Protein AF-A0A4Y2TQF1-F1 (afdb_monomer)

Mean predicted aligned error: 16.18 Å

Structure (mmCIF, N/CA/C/O backbone):
data_AF-A0A4Y2TQF1-F1
#
_entry.id   AF-A0A4Y2TQF1-F1
#
loop_
_atom_site.group_PDB
_atom_site.id
_atom_site.type_symbol
_atom_site.label_atom_id
_atom_site.label_alt_id
_atom_site.label_comp_id
_atom_site.label_asym_id
_atom_site.label_entity_id
_atom_site.label_seq_id
_atom_site.pdbx_PDB_ins_code
_atom_site.Cartn_x
_atom_site.Cartn_y
_atom_site.Cartn_z
_atom_site.occupancy
_atom_site.B_iso_or_equiv
_atom_site.auth_seq_id
_atom_site.auth_comp_id
_atom_site.auth_asym_id
_atom_site.auth_atom_id
_atom_site.pdbx_PDB_model_num
ATOM 1 N N . MET A 1 1 ? 1.953 -47.475 -46.273 1.00 42.00 1 MET A N 1
ATOM 2 C CA . MET A 1 1 ? 2.968 -46.441 -46.560 1.00 42.00 1 MET A CA 1
ATOM 3 C C . MET A 1 1 ? 3.736 -46.210 -45.269 1.00 42.00 1 MET A C 1
ATOM 5 O O . MET A 1 1 ? 3.161 -45.684 -44.328 1.00 42.00 1 MET A O 1
ATOM 9 N N . ILE A 1 2 ? 4.948 -46.758 -45.162 1.00 49.97 2 ILE A N 1
ATOM 10 C CA . ILE A 1 2 ? 5.742 -46.730 -43.925 1.00 49.97 2 ILE A CA 1
ATOM 11 C C . ILE A 1 2 ? 6.571 -45.445 -43.952 1.00 49.97 2 ILE A C 1
ATOM 13 O O . ILE A 1 2 ? 7.394 -45.264 -44.844 1.00 49.97 2 ILE A O 1
ATOM 17 N N . VAL A 1 3 ? 6.322 -44.540 -43.007 1.00 58.00 3 VAL A N 1
ATOM 18 C CA . VAL A 1 3 ? 7.091 -43.300 -42.845 1.00 58.00 3 VAL A CA 1
ATOM 19 C C . VAL A 1 3 ? 8.353 -43.650 -42.054 1.00 58.00 3 VAL A C 1
ATOM 21 O O . VAL A 1 3 ? 8.323 -43.696 -40.828 1.00 58.00 3 VAL A O 1
ATOM 24 N N . MET A 1 4 ? 9.447 -43.989 -42.742 1.00 62.53 4 MET A N 1
ATOM 25 C CA . MET A 1 4 ? 10.739 -44.253 -42.095 1.00 62.53 4 MET A CA 1
ATOM 26 C C . MET A 1 4 ? 11.459 -42.924 -41.842 1.00 62.53 4 MET A C 1
ATOM 28 O O . MET A 1 4 ? 12.251 -42.473 -42.662 1.00 62.53 4 MET A O 1
ATOM 32 N N . SER A 1 5 ? 11.119 -42.276 -40.728 1.00 77.94 5 SER A N 1
ATOM 33 C CA . SER A 1 5 ? 11.893 -41.165 -40.166 1.00 77.94 5 SER A CA 1
ATOM 34 C C . SER A 1 5 ? 13.022 -41.736 -39.305 1.00 77.94 5 SER A C 1
ATOM 3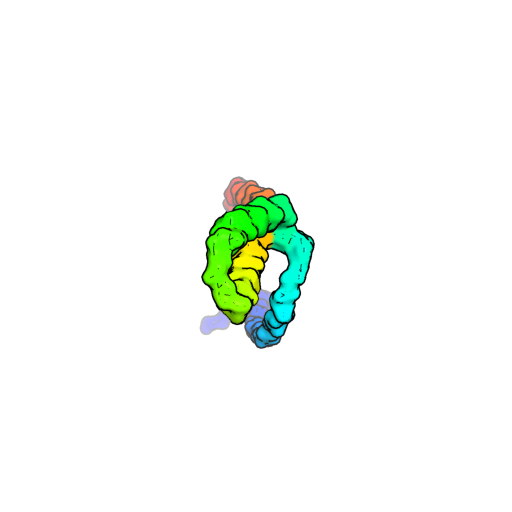6 O O . SER A 1 5 ? 12.785 -42.627 -38.492 1.00 77.94 5 SER A O 1
ATOM 38 N N . ASP A 1 6 ? 14.236 -41.220 -39.462 1.00 82.94 6 ASP A N 1
ATOM 39 C CA . ASP A 1 6 ? 15.385 -41.468 -38.580 1.00 82.94 6 ASP A CA 1
ATOM 40 C C . ASP A 1 6 ? 15.246 -40.762 -37.217 1.00 82.94 6 ASP A C 1
ATOM 42 O O . ASP A 1 6 ? 15.949 -41.088 -36.259 1.00 82.94 6 ASP A O 1
ATOM 46 N N . HIS A 1 7 ? 14.299 -39.826 -37.104 1.00 79.75 7 HIS A N 1
ATOM 47 C CA . HIS A 1 7 ? 14.001 -39.111 -35.870 1.00 79.75 7 HIS A CA 1
ATOM 48 C C . HIS A 1 7 ? 12.994 -39.882 -35.011 1.00 79.75 7 HIS A C 1
ATOM 50 O O . HIS A 1 7 ? 11.881 -40.183 -35.451 1.00 79.75 7 HIS A O 1
ATOM 56 N N . GLN A 1 8 ? 13.362 -40.140 -33.755 1.00 79.88 8 GLN A N 1
ATOM 57 C CA . GLN A 1 8 ? 12.451 -40.673 -32.744 1.00 79.88 8 GLN A CA 1
ATOM 58 C C . GLN A 1 8 ? 11.500 -39.577 -32.247 1.00 79.88 8 GLN A C 1
ATOM 60 O O . GLN A 1 8 ? 11.933 -38.485 -31.877 1.00 79.88 8 GLN A O 1
ATOM 65 N N . ILE A 1 9 ? 10.200 -39.880 -32.212 1.00 82.38 9 ILE A N 1
ATOM 66 C CA . ILE A 1 9 ? 9.197 -39.000 -31.604 1.00 82.38 9 ILE A CA 1
ATOM 67 C C . ILE A 1 9 ? 9.375 -39.071 -30.087 1.00 82.38 9 ILE A C 1
ATOM 69 O O . ILE A 1 9 ? 9.277 -40.143 -29.490 1.00 82.38 9 ILE A O 1
ATOM 73 N N . MET A 1 10 ? 9.653 -37.924 -29.471 1.00 84.12 10 MET A N 1
ATOM 74 C CA . MET A 1 10 ? 9.722 -37.793 -28.021 1.00 84.12 10 MET A CA 1
ATOM 75 C C . MET A 1 10 ? 8.447 -37.122 -27.522 1.00 84.12 10 MET A C 1
ATOM 77 O O . MET A 1 10 ? 8.321 -35.898 -27.567 1.00 84.12 10 MET A O 1
ATOM 81 N N . ASP A 1 11 ? 7.527 -37.939 -27.020 1.00 85.44 11 ASP A N 1
ATOM 82 C CA . ASP A 1 11 ? 6.298 -37.471 -26.392 1.00 85.44 11 ASP A CA 1
ATOM 83 C C . ASP A 1 11 ? 6.465 -37.429 -24.874 1.00 85.44 11 ASP A C 1
ATOM 85 O O . ASP A 1 11 ? 6.925 -38.381 -24.241 1.00 85.44 11 ASP A O 1
ATOM 89 N N . PHE A 1 12 ? 6.069 -36.316 -24.267 1.00 83.12 12 PHE A N 1
ATOM 90 C CA . PHE A 1 12 ? 6.009 -36.186 -22.819 1.00 83.12 12 PHE A CA 1
ATOM 91 C C . PHE A 1 12 ? 4.746 -35.445 -22.407 1.00 83.12 12 PHE A C 1
ATOM 93 O O . PHE A 1 12 ? 4.268 -34.534 -23.082 1.00 83.12 12 PHE A O 1
ATOM 100 N N . THR A 1 13 ? 4.213 -35.831 -21.251 1.00 82.25 13 THR A N 1
ATOM 101 C CA . THR A 1 13 ? 3.053 -35.176 -20.650 1.00 82.25 13 THR A CA 1
ATOM 102 C C . THR A 1 13 ? 3.520 -34.393 -19.434 1.00 82.25 13 THR A C 1
ATOM 104 O O . THR A 1 13 ? 4.018 -34.967 -18.468 1.00 82.25 13 THR A O 1
ATOM 107 N N . VAL A 1 14 ? 3.372 -33.068 -19.464 1.00 79.88 14 VAL A N 1
ATOM 108 C CA . VAL A 1 14 ? 3.682 -32.224 -18.305 1.00 79.88 14 VAL A CA 1
ATOM 109 C C . VAL A 1 14 ? 2.453 -32.151 -17.411 1.00 79.88 14 VAL A C 1
ATOM 111 O O . VAL A 1 14 ? 1.545 -31.352 -17.634 1.00 79.88 14 VAL A O 1
ATOM 114 N N . THR A 1 15 ? 2.423 -32.966 -16.362 1.00 77.69 15 THR A N 1
ATOM 115 C CA . THR A 1 15 ? 1.428 -32.830 -15.297 1.00 77.69 15 THR A CA 1
ATOM 116 C C . THR A 1 15 ? 1.920 -31.800 -14.287 1.00 77.69 15 THR A C 1
ATOM 118 O O . THR A 1 15 ? 2.817 -32.061 -13.484 1.00 77.69 15 THR A O 1
ATOM 121 N N . GLY A 1 16 ? 1.350 -30.598 -14.327 1.00 72.69 16 GLY A N 1
ATOM 122 C CA . GLY A 1 16 ? 1.611 -29.593 -13.307 1.00 72.69 16 GLY A CA 1
ATOM 123 C C . GLY A 1 16 ? 0.981 -30.016 -11.985 1.00 72.69 16 GLY A C 1
ATOM 124 O O . GLY A 1 16 ? -0.235 -29.915 -11.829 1.00 72.69 16 GLY A O 1
ATOM 125 N N . ASN A 1 17 ? 1.792 -30.423 -11.006 1.00 66.81 17 ASN A N 1
ATOM 126 C CA . ASN A 1 17 ? 1.336 -30.454 -9.622 1.00 66.81 17 ASN A CA 1
ATOM 127 C C . ASN A 1 17 ? 1.051 -29.012 -9.208 1.00 66.81 17 ASN A C 1
ATOM 129 O O . ASN A 1 17 ? 1.950 -28.259 -8.824 1.00 66.81 17 ASN A O 1
ATOM 133 N N . ASN A 1 18 ? -0.219 -28.618 -9.314 1.00 63.47 18 ASN A N 1
ATOM 134 C CA . ASN A 1 18 ? -0.723 -27.354 -8.812 1.00 63.47 18 ASN A CA 1
ATOM 135 C C . ASN A 1 18 ? -0.751 -27.443 -7.285 1.00 63.47 18 ASN A C 1
ATOM 137 O O . ASN A 1 18 ? -1.806 -27.500 -6.653 1.00 63.47 18 ASN A O 1
ATOM 141 N N . THR A 1 19 ? 0.436 -27.485 -6.678 1.00 62.53 19 THR A N 1
ATOM 142 C CA . THR A 1 19 ? 0.595 -27.109 -5.286 1.00 62.53 19 THR A CA 1
ATOM 143 C C . THR A 1 19 ? 0.149 -25.660 -5.245 1.00 62.53 19 THR A C 1
ATOM 145 O O . THR A 1 19 ? 0.881 -24.743 -5.623 1.00 62.53 19 THR A O 1
ATOM 148 N N . ARG A 1 20 ? -1.127 -25.447 -4.898 1.00 58.56 20 ARG A N 1
ATOM 149 C CA . ARG A 1 20 ? -1.657 -24.116 -4.634 1.00 58.56 20 ARG A CA 1
ATOM 150 C C . ARG A 1 20 ? -0.677 -23.507 -3.654 1.00 58.56 20 ARG A C 1
ATOM 152 O O . ARG A 1 20 ? -0.628 -23.935 -2.504 1.00 58.56 20 ARG A O 1
ATOM 159 N N . LYS A 1 21 ? 0.148 -22.565 -4.123 1.00 60.25 21 LYS A N 1
ATOM 160 C CA . LYS A 1 21 ? 1.056 -21.824 -3.255 1.00 60.25 21 LYS A CA 1
ATOM 161 C C . LYS A 1 21 ? 0.169 -21.273 -2.156 1.00 60.25 21 LYS A C 1
ATOM 163 O O . LYS A 1 21 ? -0.667 -20.412 -2.438 1.00 60.25 21 LYS A O 1
ATOM 168 N N . VAL A 1 22 ? 0.289 -21.820 -0.946 1.00 59.31 22 VAL A N 1
ATOM 169 C CA . VAL A 1 22 ? -0.434 -21.312 0.213 1.00 59.31 22 VAL A CA 1
ATOM 170 C C . VAL A 1 22 ? -0.067 -19.842 0.256 1.00 59.31 22 VAL A C 1
ATOM 172 O O . VAL A 1 22 ? 1.110 -19.496 0.394 1.00 59.31 22 VAL A O 1
ATOM 175 N N . LYS A 1 23 ? -1.047 -18.971 -0.012 1.00 58.19 23 LYS A N 1
ATOM 176 C CA . LYS A 1 23 ? -0.823 -17.531 0.018 1.00 58.19 23 LYS A CA 1
ATOM 177 C C . LYS A 1 23 ? -0.409 -17.244 1.449 1.00 58.19 23 LYS A C 1
ATOM 179 O O . LYS A 1 23 ? -1.248 -17.280 2.344 1.00 58.19 23 LYS A O 1
ATOM 184 N N . LYS A 1 24 ? 0.895 -17.039 1.671 1.00 57.94 24 LYS A N 1
ATOM 185 C CA . LYS A 1 24 ? 1.410 -16.640 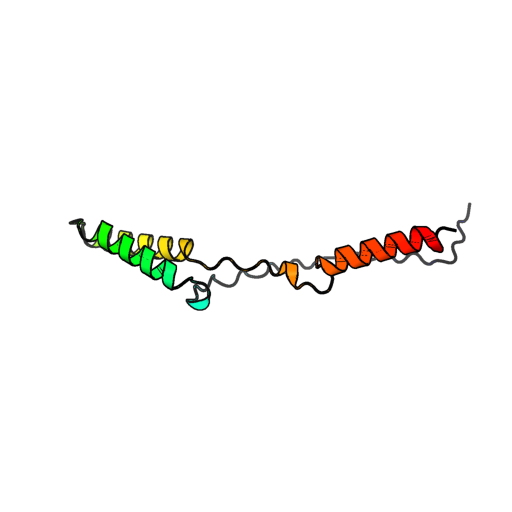2.979 1.00 57.94 24 LYS A CA 1
ATOM 186 C C . LYS A 1 24 ? 0.551 -15.469 3.437 1.00 57.94 24 LYS A C 1
ATOM 188 O O . LYS A 1 24 ? 0.279 -14.574 2.628 1.00 57.94 24 LYS A O 1
ATOM 193 N N . ALA A 1 25 ? 0.098 -15.513 4.690 1.00 58.62 25 ALA A N 1
ATOM 194 C CA . ALA A 1 25 ? -0.662 -14.422 5.280 1.00 58.62 25 ALA A CA 1
ATOM 195 C C . ALA A 1 25 ? 0.026 -13.104 4.911 1.00 58.62 25 ALA A C 1
ATOM 197 O O . ALA A 1 25 ? 1.256 -13.002 4.977 1.00 58.62 25 ALA A O 1
ATOM 198 N N . LYS A 1 26 ? -0.759 -12.146 4.416 1.00 61.72 26 LYS A N 1
ATOM 199 C CA . LYS A 1 26 ? -0.260 -10.888 3.868 1.00 61.72 26 LYS A CA 1
ATOM 200 C C . LYS A 1 26 ? 0.350 -10.085 5.017 1.00 61.72 26 LYS A C 1
ATOM 202 O O . LYS A 1 26 ? -0.338 -9.309 5.667 1.00 61.72 26 LYS A O 1
ATOM 207 N N . LYS A 1 27 ? 1.625 -10.339 5.320 1.00 62.03 27 LYS A N 1
ATOM 208 C CA . LYS A 1 27 ? 2.369 -9.618 6.349 1.00 62.03 27 LYS A CA 1
ATOM 209 C C . LYS A 1 27 ? 2.569 -8.198 5.839 1.00 62.03 27 LYS A C 1
ATOM 211 O O . LYS A 1 27 ? 3.292 -7.985 4.868 1.00 62.03 27 LYS A O 1
ATOM 216 N N . TRP A 1 28 ? 1.886 -7.249 6.466 1.00 66.50 28 TRP A N 1
ATOM 217 C CA . TRP A 1 28 ? 2.111 -5.832 6.234 1.00 66.50 28 TRP A CA 1
ATOM 218 C C . TRP A 1 28 ? 3.468 -5.482 6.837 1.00 66.50 28 TRP A C 1
ATOM 220 O O . TRP A 1 28 ? 3.676 -5.634 8.036 1.00 66.50 28 TRP A O 1
ATOM 230 N N . SER A 1 29 ? 4.418 -5.094 5.991 1.00 72.69 29 SER A N 1
ATOM 231 C CA . SER A 1 29 ? 5.747 -4.663 6.422 1.00 72.69 29 SER A CA 1
ATOM 232 C C . SER A 1 29 ? 5.918 -3.182 6.127 1.00 72.69 29 SER A C 1
ATOM 234 O O . SER A 1 29 ? 5.560 -2.725 5.040 1.00 72.69 29 SER A O 1
ATOM 236 N N . LEU A 1 30 ? 6.537 -2.450 7.056 1.00 76.25 30 LEU A N 1
ATOM 237 C CA . LEU A 1 30 ? 6.917 -1.047 6.863 1.00 76.25 30 LEU A CA 1
ATOM 238 C C . LEU A 1 30 ? 7.825 -0.857 5.637 1.00 76.25 30 LEU A C 1
ATOM 240 O O . LEU A 1 30 ? 7.759 0.173 4.973 1.00 76.25 30 LEU A O 1
ATOM 244 N N . LEU A 1 31 ? 8.600 -1.881 5.259 1.00 78.88 31 LEU A N 1
ATOM 245 C CA . LEU A 1 31 ? 9.436 -1.861 4.053 1.00 78.88 31 LEU A CA 1
ATOM 246 C C . LEU A 1 31 ? 8.614 -1.678 2.769 1.00 78.88 31 LEU A C 1
ATOM 248 O O . LEU A 1 31 ? 9.099 -1.086 1.801 1.00 78.88 31 LEU A O 1
ATOM 252 N N . GLN A 1 32 ? 7.371 -2.164 2.769 1.00 79.81 32 GLN A N 1
ATOM 253 C CA . GLN A 1 32 ? 6.454 -2.136 1.629 1.00 79.81 32 GLN A CA 1
ATOM 254 C C . GLN A 1 32 ? 5.620 -0.852 1.561 1.00 79.81 32 GLN A C 1
ATOM 256 O O . GLN A 1 32 ? 4.792 -0.728 0.663 1.00 79.81 32 GLN A O 1
ATOM 261 N N . ILE A 1 33 ? 5.819 0.100 2.474 1.00 87.00 33 ILE A N 1
ATOM 262 C CA . ILE A 1 33 ? 5.085 1.368 2.521 1.00 87.00 33 ILE A CA 1
ATOM 263 C C . ILE A 1 33 ? 6.011 2.512 2.108 1.00 87.00 33 ILE A C 1
ATOM 265 O O . ILE A 1 33 ? 7.193 2.547 2.456 1.00 87.00 33 ILE A O 1
ATOM 269 N N . ASN A 1 34 ? 5.478 3.451 1.330 1.00 88.88 34 ASN A N 1
ATOM 270 C CA . ASN A 1 34 ? 6.098 4.746 1.112 1.00 88.88 34 ASN A CA 1
ATOM 271 C C . ASN A 1 34 ? 5.878 5.603 2.365 1.00 88.88 34 ASN A C 1
ATOM 273 O O . ASN A 1 34 ? 4.790 6.133 2.575 1.00 88.88 34 ASN A O 1
ATOM 277 N N . TYR A 1 35 ? 6.901 5.696 3.217 1.00 88.62 35 TYR A N 1
ATOM 278 C CA . TYR A 1 35 ? 6.781 6.334 4.529 1.00 88.62 35 TYR A CA 1
ATOM 279 C C . TYR A 1 35 ? 6.392 7.815 4.445 1.00 88.62 35 TYR A C 1
ATOM 281 O O . TYR A 1 35 ? 5.568 8.274 5.231 1.00 88.62 35 TYR A O 1
ATOM 289 N N . PHE A 1 36 ? 6.943 8.553 3.477 1.00 90.50 36 PHE A N 1
ATOM 290 C CA . PHE A 1 36 ? 6.646 9.976 3.321 1.00 90.50 36 PHE A CA 1
ATOM 291 C C . PHE A 1 36 ? 5.176 10.198 2.954 1.00 90.50 36 PHE A C 1
ATOM 293 O O . PHE A 1 36 ? 4.459 10.915 3.643 1.00 90.50 36 PHE A O 1
ATOM 300 N N . GLU A 1 37 ? 4.703 9.493 1.928 1.00 91.06 37 GLU A N 1
ATOM 301 C CA . GLU A 1 37 ? 3.309 9.554 1.483 1.00 91.06 37 GLU A CA 1
ATOM 302 C C . GLU A 1 37 ? 2.344 9.073 2.574 1.00 91.06 37 GLU A C 1
ATOM 304 O O . GLU A 1 37 ? 1.278 9.655 2.771 1.00 91.06 37 GLU A O 1
ATOM 309 N N . PHE A 1 38 ? 2.735 8.035 3.323 1.00 92.69 38 PHE A N 1
ATOM 310 C CA . PHE A 1 38 ? 1.991 7.561 4.486 1.00 92.69 38 PHE A CA 1
ATOM 311 C C . PHE A 1 38 ? 1.842 8.658 5.536 1.00 92.69 38 PHE A C 1
ATOM 313 O O . PHE A 1 38 ? 0.726 8.907 5.987 1.00 92.69 38 PHE A O 1
ATOM 320 N N . LYS A 1 39 ? 2.941 9.333 5.893 1.00 92.88 39 LYS A N 1
ATOM 321 C CA . LYS A 1 39 ? 2.940 10.414 6.880 1.00 92.88 39 LYS A CA 1
ATOM 322 C C . LYS A 1 39 ? 2.005 11.541 6.447 1.00 92.88 39 LYS A C 1
ATOM 324 O O . LYS A 1 39 ? 1.141 11.922 7.225 1.00 92.88 39 LYS A O 1
ATOM 329 N N . THR A 1 40 ? 2.109 12.002 5.200 1.00 94.19 40 THR A N 1
ATOM 330 C CA . THR A 1 40 ? 1.232 13.054 4.660 1.00 94.19 40 THR A CA 1
ATOM 331 C C . THR A 1 40 ? -0.242 12.656 4.736 1.00 94.19 40 THR A C 1
ATOM 333 O O . THR A 1 40 ? -1.061 13.410 5.253 1.00 94.19 40 THR A O 1
ATOM 336 N N . LYS A 1 41 ? -0.588 11.443 4.286 1.00 93.25 41 LYS A N 1
ATOM 337 C CA . LYS A 1 41 ? -1.976 10.955 4.288 1.00 93.25 41 LYS A CA 1
ATOM 338 C C . LYS A 1 41 ? -2.531 10.733 5.692 1.00 93.25 41 LYS A C 1
ATOM 340 O O . LYS A 1 41 ? -3.721 10.947 5.909 1.00 93.25 41 LYS A O 1
ATOM 345 N N . LEU A 1 42 ? -1.689 10.312 6.632 1.00 93.31 42 LEU A N 1
ATOM 346 C CA . LEU A 1 42 ? -2.070 10.174 8.032 1.00 93.31 42 LEU A CA 1
ATOM 347 C C . LEU A 1 42 ? -2.342 11.536 8.671 1.00 93.31 42 LEU A C 1
ATOM 349 O O . LEU A 1 42 ? -3.360 11.687 9.337 1.00 93.31 42 LEU A O 1
ATOM 353 N N . THR A 1 43 ? -1.484 12.528 8.432 1.00 92.75 43 THR A N 1
ATOM 354 C CA . THR A 1 43 ? -1.701 13.895 8.918 1.00 92.75 43 THR A CA 1
ATOM 355 C C . THR A 1 43 ? -3.000 14.479 8.361 1.00 92.75 43 THR A C 1
ATOM 357 O O . THR A 1 43 ? -3.842 14.908 9.143 1.00 92.75 43 THR A O 1
ATOM 360 N N . GLU A 1 44 ? -3.236 14.374 7.046 1.00 92.19 44 GLU A N 1
ATOM 361 C CA . GLU A 1 44 ? -4.501 14.798 6.417 1.00 92.19 44 GLU A CA 1
ATOM 362 C C . GLU A 1 44 ? -5.729 14.113 7.047 1.00 92.19 44 GLU A C 1
ATOM 364 O O . GLU A 1 44 ? -6.792 14.718 7.187 1.00 92.19 44 GLU A O 1
ATOM 369 N N . PHE A 1 45 ? -5.613 12.826 7.387 1.00 91.94 45 PHE A N 1
ATOM 370 C CA . PHE A 1 45 ? -6.692 12.067 8.014 1.00 91.94 45 PHE A CA 1
ATOM 371 C C . PHE A 1 45 ? -6.953 12.536 9.446 1.00 91.94 45 PHE A C 1
ATOM 373 O O . PHE A 1 45 ? -8.106 12.740 9.818 1.00 91.94 45 PHE A O 1
ATOM 380 N N . ILE A 1 46 ? -5.904 12.736 10.237 1.00 88.94 46 ILE A N 1
ATOM 381 C CA . ILE A 1 46 ? -6.015 13.202 11.620 1.00 88.94 46 ILE A CA 1
ATOM 382 C C . ILE A 1 46 ? -6.648 14.600 11.660 1.00 88.94 46 ILE A C 1
ATOM 384 O O . ILE A 1 46 ? -7.622 14.805 12.379 1.00 88.94 46 ILE A O 1
ATOM 388 N N . GLU A 1 47 ? -6.180 15.532 10.827 1.00 88.56 47 GLU A N 1
ATOM 389 C CA . GLU A 1 47 ? -6.704 16.905 10.765 1.00 88.56 47 GLU A CA 1
ATOM 390 C C . GLU A 1 47 ? -8.193 16.972 10.398 1.00 88.56 47 GLU A C 1
ATOM 392 O O . GLU A 1 47 ? -8.927 17.815 10.917 1.00 88.56 47 GLU A O 1
ATOM 397 N N . LYS A 1 48 ? -8.657 16.076 9.518 1.00 85.69 48 LYS A N 1
ATOM 398 C CA . LYS A 1 48 ? -10.064 16.021 9.094 1.00 85.69 48 LYS A CA 1
ATOM 399 C C . LYS A 1 48 ? -10.986 15.432 10.153 1.00 85.69 48 LYS A C 1
ATOM 401 O O . LYS A 1 48 ? -12.129 15.867 10.255 1.00 85.69 48 LYS A O 1
ATOM 406 N N . ASN A 1 49 ? -10.505 14.453 10.915 1.00 80.88 49 ASN A N 1
ATOM 407 C CA . ASN A 1 49 ? -11.349 13.678 11.821 1.00 80.88 49 ASN A CA 1
ATOM 408 C C . ASN A 1 49 ? -11.255 14.118 13.292 1.00 80.88 49 ASN A C 1
ATOM 410 O O . ASN A 1 49 ? -12.163 13.830 14.060 1.00 80.88 49 ASN A O 1
ATOM 414 N N . LEU A 1 50 ? -10.233 14.890 13.687 1.00 68.56 50 LEU A N 1
ATOM 415 C CA . LEU A 1 50 ? -10.095 15.455 15.044 1.00 68.56 50 LEU A CA 1
ATOM 416 C C . LEU A 1 50 ? -11.245 16.385 15.471 1.00 68.56 50 LEU A C 1
ATOM 418 O O . LEU A 1 50 ? -11.362 16.705 16.648 1.00 68.56 50 LEU A O 1
ATOM 422 N N . LYS A 1 51 ? -12.070 16.856 14.529 1.00 66.56 51 LYS A N 1
ATOM 423 C CA . LYS A 1 51 ? -13.174 17.793 14.797 1.00 66.56 51 LYS A CA 1
ATOM 424 C C . LYS A 1 51 ? -14.523 17.110 15.043 1.00 66.56 51 LYS A C 1
ATOM 426 O O . LYS A 1 51 ? -15.509 17.810 15.260 1.00 66.56 51 LYS A O 1
ATOM 431 N N . GLN A 1 52 ? -14.597 15.783 14.960 1.00 63.28 52 GLN A N 1
ATOM 432 C CA . GLN A 1 52 ? -15.849 15.055 15.149 1.00 63.28 52 GLN A CA 1
ATOM 433 C C . GLN A 1 52 ? -15.993 14.603 16.605 1.00 63.28 52 GLN A C 1
ATOM 435 O O . GLN A 1 52 ? -15.182 13.831 17.106 1.00 63.28 52 GLN A O 1
ATOM 440 N N . ASN A 1 53 ? -17.053 15.071 17.271 1.00 60.25 53 ASN A N 1
ATOM 441 C CA . ASN A 1 53 ? -17.531 14.496 18.529 1.00 60.25 53 ASN A CA 1
ATOM 442 C C . ASN A 1 53 ? -18.257 13.185 18.203 1.00 60.25 53 ASN A C 1
ATOM 444 O O . ASN A 1 53 ? -19.480 13.168 18.086 1.00 60.25 53 ASN A O 1
ATOM 448 N N . ALA A 1 54 ? -17.492 12.126 17.955 1.00 66.56 54 ALA A N 1
ATOM 449 C CA . ALA A 1 54 ? -18.020 10.790 17.720 1.00 66.56 54 ALA A CA 1
ATOM 450 C C . ALA A 1 54 ? -17.973 9.963 19.009 1.00 66.56 54 ALA A C 1
ATOM 452 O O . ALA A 1 54 ? -17.129 10.189 19.880 1.00 66.56 54 ALA A O 1
ATOM 453 N N . ASP A 1 55 ? -18.876 8.990 19.109 1.00 84.56 55 ASP A N 1
ATOM 454 C CA . ASP A 1 55 ? -18.831 7.970 20.153 1.00 84.56 55 ASP A CA 1
ATOM 455 C C . ASP A 1 55 ? -17.489 7.207 20.118 1.00 84.56 55 ASP A C 1
ATOM 457 O O . ASP A 1 55 ? -16.808 7.146 19.086 1.00 84.56 55 ASP A O 1
ATOM 461 N N . ILE A 1 56 ? -17.074 6.637 21.251 1.00 83.56 56 ILE A N 1
ATOM 462 C CA . ILE A 1 56 ? -15.772 5.965 21.387 1.00 83.56 56 ILE A CA 1
ATOM 463 C C . ILE A 1 56 ? -15.677 4.779 20.422 1.00 83.56 56 ILE A C 1
ATOM 465 O O . ILE A 1 56 ? -14.656 4.615 19.750 1.00 83.56 56 ILE A O 1
ATOM 469 N N . GLU A 1 57 ? -16.740 3.982 20.309 1.00 87.81 57 GLU A N 1
ATOM 470 C CA . GLU A 1 57 ? -16.765 2.805 19.436 1.00 87.81 57 GLU A CA 1
ATOM 471 C C . GLU A 1 57 ? -16.651 3.210 17.958 1.00 87.81 57 GLU A C 1
ATOM 473 O O . GLU A 1 57 ? -15.884 2.635 17.177 1.00 87.81 57 GLU A O 1
ATOM 478 N N . GLU A 1 58 ? -17.354 4.277 17.582 1.00 85.81 58 GLU A N 1
ATOM 479 C CA . GLU A 1 58 ? -17.314 4.841 16.235 1.00 85.81 58 GLU A CA 1
ATOM 480 C C . GLU A 1 58 ? -15.936 5.438 15.913 1.00 85.81 58 GLU A C 1
ATOM 482 O O . GLU A 1 58 ? -15.399 5.231 14.821 1.00 85.81 58 GLU A O 1
ATOM 487 N N . SER A 1 59 ? -15.300 6.073 16.899 1.00 85.75 59 SER A N 1
ATOM 488 C CA . SER A 1 59 ? -13.938 6.604 16.799 1.00 85.75 59 SER A CA 1
ATOM 489 C C . SER A 1 59 ? -12.905 5.494 16.600 1.00 85.75 59 SER A C 1
ATOM 491 O O . SER A 1 59 ? -12.029 5.605 15.736 1.00 85.75 59 SER A O 1
ATOM 493 N N . ILE A 1 60 ? -13.013 4.393 17.351 1.00 87.12 60 ILE A N 1
ATOM 494 C CA . ILE A 1 60 ? -12.133 3.226 17.206 1.00 87.12 60 ILE A CA 1
ATOM 495 C C . ILE A 1 60 ? -12.267 2.646 15.798 1.00 87.12 60 ILE A C 1
ATOM 497 O O . ILE A 1 60 ? -11.258 2.430 15.116 1.00 87.12 60 ILE A O 1
ATOM 501 N N . LYS A 1 61 ? -13.503 2.447 15.330 1.00 90.06 61 LYS A N 1
ATOM 502 C CA . LYS A 1 61 ? -13.771 1.915 13.992 1.00 90.06 61 LYS A CA 1
ATOM 503 C C . LYS A 1 61 ? -13.225 2.833 12.898 1.00 90.06 61 LYS A C 1
ATOM 505 O O . LYS A 1 61 ? -12.526 2.369 11.995 1.00 90.06 61 LYS A O 1
ATOM 510 N N . MET A 1 62 ? -13.458 4.137 13.018 1.00 89.19 62 MET A N 1
ATOM 511 C CA . MET A 1 62 ? -12.951 5.144 12.088 1.00 89.19 62 MET A CA 1
ATOM 512 C C . MET A 1 62 ? -11.419 5.120 12.004 1.00 89.19 62 MET A C 1
ATOM 514 O O . MET A 1 62 ? -10.859 5.142 10.905 1.00 89.19 62 MET A O 1
ATOM 518 N N . VAL A 1 63 ? -10.721 5.033 13.141 1.00 89.12 63 VAL A N 1
ATOM 519 C CA . VAL A 1 63 ? -9.253 4.953 13.174 1.00 89.12 63 VAL A CA 1
ATOM 520 C C . VAL A 1 63 ? -8.758 3.664 12.517 1.00 89.12 63 VAL A C 1
ATOM 522 O O . VAL A 1 63 ? -7.843 3.714 11.691 1.00 89.12 63 VAL A O 1
ATOM 525 N N . GLN A 1 64 ? -9.368 2.516 12.821 1.00 90.44 64 GLN A N 1
ATOM 526 C CA . GLN A 1 64 ? -8.984 1.230 12.229 1.00 90.44 64 GLN A CA 1
ATOM 527 C C . GLN A 1 64 ? -9.170 1.215 10.706 1.00 90.44 64 GLN A C 1
ATOM 529 O O . GLN A 1 64 ? -8.264 0.815 9.960 1.00 90.44 64 GLN A O 1
ATOM 534 N N . GLU A 1 65 ? -10.323 1.675 10.222 1.00 90.88 65 GLU A N 1
ATOM 535 C CA . GLU A 1 65 ? -10.632 1.743 8.794 1.00 90.88 65 GLU A CA 1
ATOM 536 C C . GLU A 1 65 ? -9.753 2.774 8.078 1.00 90.88 65 GL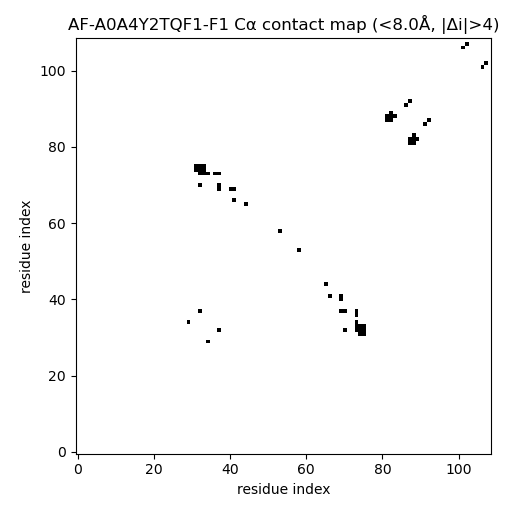U A C 1
ATOM 538 O O . GLU A 1 65 ? -9.206 2.489 7.005 1.00 90.88 65 GLU A O 1
ATOM 543 N N . GLY A 1 66 ? -9.545 3.936 8.701 1.00 91.50 66 GLY A N 1
ATOM 544 C CA . GLY A 1 66 ? -8.683 5.006 8.211 1.00 91.50 66 GLY A CA 1
ATOM 545 C C . GLY A 1 66 ? -7.240 4.548 8.036 1.00 91.50 66 GLY A C 1
ATOM 546 O O . GLY A 1 66 ? -6.689 4.638 6.935 1.00 91.50 66 GLY A O 1
ATOM 547 N N . LEU A 1 67 ? -6.649 3.961 9.079 1.00 91.12 67 LEU A N 1
ATOM 548 C CA . LEU A 1 67 ? -5.298 3.398 9.028 1.00 91.12 67 LEU A CA 1
ATOM 549 C C . LEU A 1 67 ? -5.187 2.305 7.964 1.00 91.12 67 LEU A C 1
ATOM 551 O O . LEU A 1 67 ? -4.252 2.304 7.161 1.00 91.12 67 LEU A O 1
ATOM 555 N N . THR A 1 68 ? -6.170 1.405 7.894 1.00 90.56 68 THR A N 1
ATOM 556 C CA . THR A 1 68 ? -6.192 0.337 6.888 1.00 90.56 68 THR A CA 1
ATOM 557 C C . THR A 1 68 ? -6.226 0.901 5.467 1.00 90.56 68 THR A C 1
ATOM 559 O O . THR A 1 68 ? -5.538 0.394 4.572 1.00 90.56 68 THR A O 1
ATOM 562 N N . LYS A 1 69 ? -7.015 1.953 5.236 1.00 92.00 69 LYS A N 1
ATOM 563 C CA . LYS A 1 69 ? -7.125 2.629 3.942 1.00 92.00 69 LYS A CA 1
ATOM 564 C C . LYS A 1 69 ? -5.824 3.335 3.572 1.00 92.00 69 LYS A C 1
ATOM 566 O O . LYS A 1 69 ? -5.328 3.122 2.465 1.00 92.00 69 LYS A O 1
ATOM 571 N N . ILE A 1 70 ? -5.234 4.091 4.496 1.00 92.56 70 ILE A N 1
ATOM 572 C CA . ILE A 1 70 ? -3.962 4.792 4.280 1.00 92.56 70 ILE A CA 1
ATOM 573 C C . ILE A 1 70 ? -2.856 3.788 3.935 1.00 92.56 70 ILE A C 1
ATOM 575 O O . ILE A 1 70 ? -2.205 3.941 2.904 1.00 92.56 70 ILE A O 1
ATOM 579 N N . CYS A 1 71 ? -2.708 2.706 4.706 1.00 89.44 71 CYS A N 1
ATOM 580 C CA . CYS A 1 71 ? -1.734 1.642 4.436 1.00 89.44 71 CYS A CA 1
ATOM 581 C C . CYS A 1 71 ? -1.914 0.987 3.056 1.00 89.44 71 CYS A C 1
ATOM 583 O O . CYS A 1 71 ? -0.939 0.579 2.421 1.00 89.44 71 CYS A O 1
ATOM 585 N N . LYS A 1 72 ? -3.156 0.862 2.566 1.00 87.31 72 LYS A N 1
ATOM 586 C CA . LYS A 1 72 ? -3.433 0.357 1.210 1.00 87.31 72 LYS A CA 1
ATOM 587 C C . LYS A 1 72 ? -3.011 1.354 0.132 1.00 87.31 72 LYS A C 1
ATOM 589 O O . LYS A 1 72 ? -2.464 0.919 -0.880 1.00 87.31 72 LYS A O 1
ATOM 594 N N . MET A 1 73 ? -3.276 2.644 0.340 1.00 88.44 73 MET A N 1
ATOM 595 C CA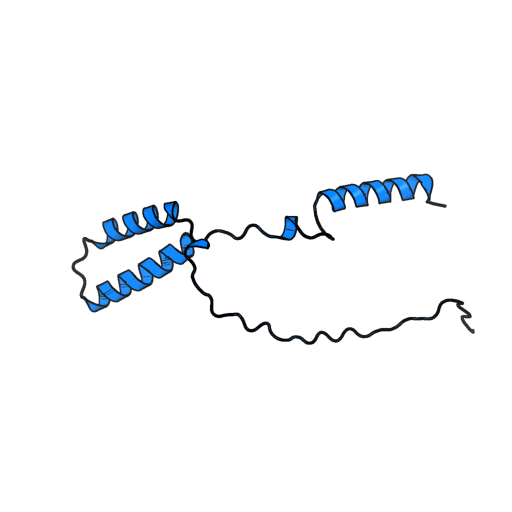 . MET A 1 73 ? -2.979 3.710 -0.624 1.00 88.44 73 MET A CA 1
ATOM 596 C C . MET A 1 73 ? -1.477 3.948 -0.772 1.00 88.44 73 MET A C 1
ATOM 598 O O . MET A 1 73 ? -0.994 4.104 -1.886 1.00 88.44 73 MET A O 1
ATOM 602 N N . THR A 1 74 ? -0.736 3.904 0.332 1.00 90.31 74 THR A N 1
ATOM 603 C CA . THR A 1 74 ? 0.691 4.267 0.375 1.00 90.31 74 THR A CA 1
ATOM 604 C C . THR A 1 74 ? 1.616 3.068 0.189 1.00 90.31 74 THR A C 1
ATOM 606 O O . THR A 1 74 ? 2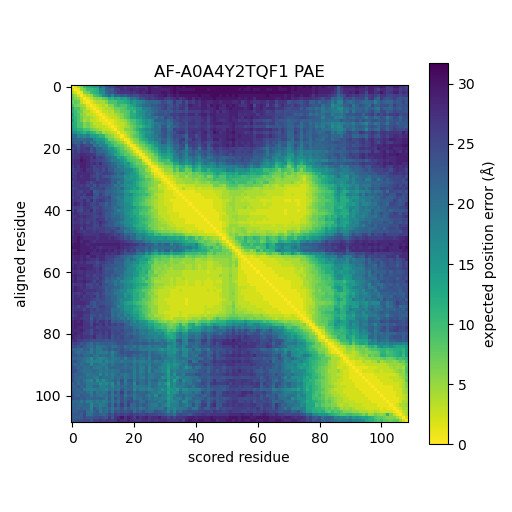.833 3.152 0.377 1.00 90.31 74 THR A O 1
ATOM 609 N N . ARG A 1 75 ? 1.059 1.911 -0.184 1.00 87.31 75 ARG A N 1
ATOM 610 C CA . ARG A 1 75 ? 1.842 0.714 -0.481 1.00 87.31 75 ARG A CA 1
ATOM 611 C C . ARG A 1 75 ? 2.727 0.972 -1.698 1.00 87.31 75 ARG A C 1
ATOM 613 O O . ARG A 1 75 ? 2.232 1.303 -2.775 1.00 87.31 75 ARG A O 1
ATOM 620 N N . LYS A 1 76 ? 4.029 0.718 -1.561 1.00 83.81 76 LYS A N 1
ATOM 621 C CA . LYS A 1 76 ? 4.974 0.728 -2.679 1.00 83.81 76 LYS A CA 1
ATOM 622 C C . LYS A 1 76 ? 4.463 -0.206 -3.769 1.00 83.81 76 LYS A C 1
ATOM 624 O O . LYS A 1 76 ? 4.136 -1.371 -3.524 1.00 83.81 76 LYS A O 1
ATOM 629 N N . LYS A 1 77 ? 4.394 0.310 -4.992 1.00 75.75 77 LYS A N 1
ATOM 630 C CA . LYS A 1 77 ? 4.174 -0.525 -6.169 1.00 75.75 77 LYS A CA 1
ATOM 631 C C . LYS A 1 77 ? 5.423 -1.387 -6.326 1.00 75.75 77 LYS A C 1
ATOM 633 O O . LYS A 1 77 ? 6.527 -0.854 -6.428 1.00 75.75 77 LYS A O 1
ATOM 638 N N . ASN A 1 78 ? 5.261 -2.708 -6.301 1.00 67.50 78 ASN A N 1
ATOM 639 C CA . ASN A 1 78 ? 6.360 -3.592 -6.665 1.00 67.50 78 ASN A CA 1
ATOM 640 C C . ASN A 1 78 ? 6.758 -3.228 -8.094 1.00 67.50 78 ASN A C 1
ATOM 642 O O . ASN A 1 78 ? 5.906 -3.257 -8.984 1.00 67.50 78 ASN A O 1
ATOM 646 N N . LYS A 1 79 ? 8.025 -2.857 -8.301 1.00 60.94 79 LYS A N 1
ATOM 647 C CA . LYS A 1 79 ? 8.573 -2.807 -9.655 1.00 60.94 79 LYS A CA 1
ATOM 648 C C . LYS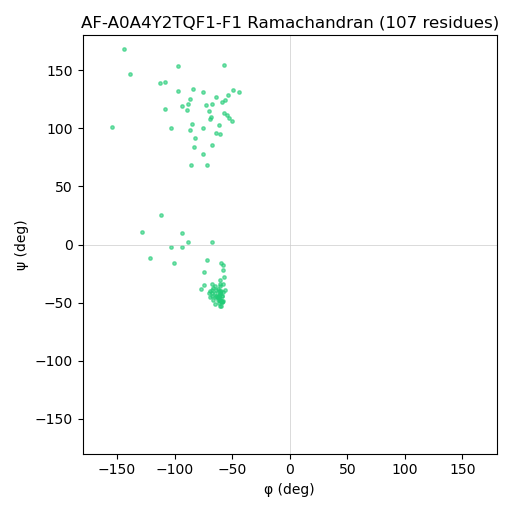 A 1 79 ? 8.361 -4.194 -10.242 1.00 60.94 79 LYS A C 1
ATOM 650 O O . LYS A 1 79 ? 8.717 -5.188 -9.608 1.00 60.94 79 LYS A O 1
ATOM 655 N N . ASP A 1 80 ? 7.696 -4.246 -11.388 1.00 58.34 80 ASP A N 1
ATOM 656 C CA . ASP A 1 80 ? 7.438 -5.497 -12.079 1.00 58.34 80 ASP A CA 1
ATOM 657 C C . ASP A 1 80 ? 8.803 -6.146 -12.338 1.00 58.34 80 ASP A C 1
ATOM 659 O O . ASP A 1 80 ? 9.632 -5.606 -13.070 1.00 58.34 80 ASP A O 1
ATOM 663 N N . SER A 1 81 ? 9.080 -7.281 -11.696 1.00 57.75 81 SER A N 1
ATOM 664 C CA . SER A 1 81 ? 10.365 -7.981 -11.825 1.00 57.75 81 SER A CA 1
ATOM 665 C C . SER A 1 81 ? 10.575 -8.566 -13.226 1.00 57.75 81 SER A C 1
ATOM 667 O O . SER A 1 81 ? 11.609 -9.174 -13.492 1.00 57.75 81 SER A O 1
ATOM 669 N N . ARG A 1 82 ? 9.618 -8.346 -14.139 1.00 57.06 82 ARG A N 1
ATOM 670 C CA . ARG A 1 82 ? 9.665 -8.722 -15.555 1.00 57.06 82 ARG A CA 1
ATOM 671 C C . ARG A 1 82 ? 10.858 -8.130 -16.311 1.00 57.06 82 ARG A C 1
ATOM 673 O O . ARG A 1 82 ? 11.187 -8.651 -17.364 1.00 57.06 82 ARG A O 1
ATOM 680 N N . GLY A 1 83 ? 11.512 -7.088 -15.790 1.00 55.47 83 GLY A N 1
ATOM 681 C CA . GLY A 1 83 ? 12.746 -6.550 -16.377 1.00 55.47 83 GLY A CA 1
ATOM 682 C C . GLY A 1 83 ? 13.996 -7.415 -16.149 1.00 55.47 83 GLY A C 1
ATOM 683 O O . GLY A 1 83 ? 14.925 -7.343 -16.9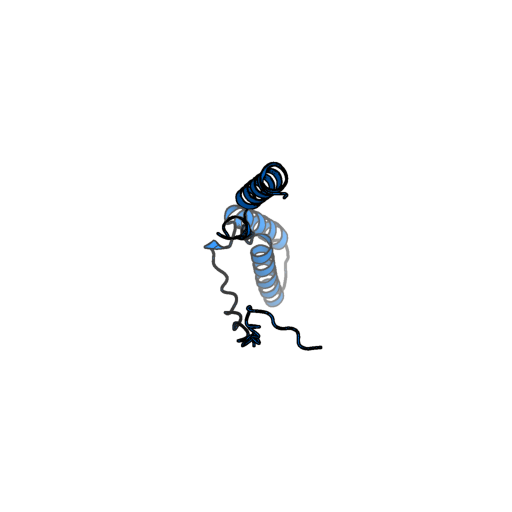41 1.00 55.47 83 GLY A O 1
ATOM 684 N N . ASN A 1 84 ? 14.010 -8.260 -15.110 1.00 58.22 84 ASN A N 1
ATOM 685 C CA . ASN A 1 84 ? 15.197 -9.005 -14.660 1.00 58.22 84 ASN A CA 1
ATOM 686 C C . ASN A 1 84 ? 15.088 -10.519 -14.886 1.00 58.22 84 ASN A C 1
ATOM 688 O O . ASN A 1 84 ? 15.703 -11.308 -14.168 1.00 58.22 84 ASN A O 1
ATOM 692 N N . VAL A 1 85 ? 14.281 -10.954 -15.852 1.00 67.69 85 VAL A N 1
ATOM 693 C CA . VAL A 1 85 ? 14.149 -12.379 -16.146 1.00 67.69 85 VAL A CA 1
ATOM 694 C C . VAL A 1 85 ? 15.229 -12.772 -17.163 1.00 67.69 85 VAL A C 1
ATOM 696 O O . VAL A 1 85 ? 15.220 -12.227 -18.268 1.00 67.69 85 VAL A O 1
ATOM 699 N N . PRO A 1 86 ? 16.139 -13.721 -16.855 1.00 68.12 86 PRO A N 1
ATOM 700 C CA . PRO A 1 86 ? 17.256 -14.058 -17.747 1.00 68.12 86 PRO A CA 1
ATOM 701 C C . PRO A 1 86 ? 16.838 -14.520 -19.149 1.00 68.12 86 PRO A C 1
ATOM 703 O O . PRO A 1 86 ? 17.629 -14.453 -20.081 1.00 68.12 86 PRO A O 1
ATOM 706 N N . TRP A 1 87 ? 15.602 -15.000 -19.312 1.00 71.88 87 TRP A N 1
ATOM 707 C CA . TRP A 1 87 ? 15.062 -15.483 -20.586 1.00 71.88 87 TRP A CA 1
ATOM 708 C C . TRP A 1 87 ? 14.107 -14.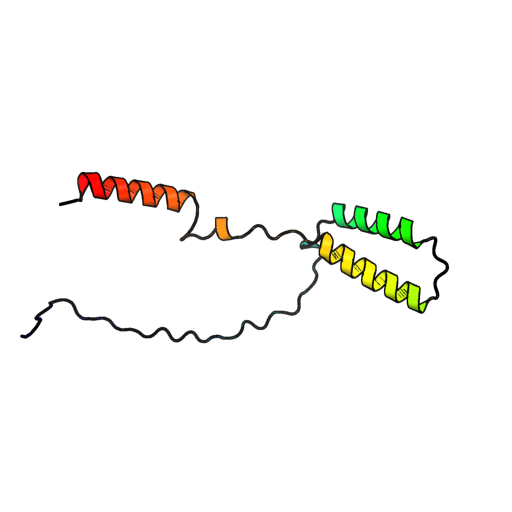500 -21.285 1.00 71.88 87 TRP A C 1
ATOM 710 O O . TRP A 1 87 ? 13.643 -14.802 -22.394 1.00 71.88 87 TRP A O 1
ATOM 720 N N . TRP A 1 88 ? 13.813 -13.343 -20.671 1.00 67.12 88 TRP A N 1
ATOM 721 C CA . TRP A 1 88 ? 12.935 -12.309 -21.228 1.00 67.12 88 TRP A CA 1
ATOM 722 C C . TRP A 1 88 ? 13.252 -10.911 -20.666 1.00 67.12 88 TRP A C 1
ATOM 724 O O . TRP A 1 88 ? 12.826 -10.562 -19.567 1.00 67.12 88 TRP A O 1
ATOM 734 N N . ASN A 1 89 ? 13.964 -10.095 -21.444 1.00 78.88 89 ASN A N 1
ATOM 735 C CA . ASN A 1 89 ? 14.139 -8.656 -21.224 1.00 78.88 89 ASN A CA 1
ATOM 736 C C . ASN A 1 89 ? 14.176 -7.931 -22.588 1.00 78.88 89 ASN A C 1
ATOM 738 O O . ASN A 1 89 ? 14.226 -8.588 -23.634 1.00 78.88 89 ASN A O 1
ATOM 742 N N . MET A 1 90 ? 14.084 -6.596 -22.596 1.00 75.25 90 MET A N 1
ATOM 743 C CA . MET A 1 90 ? 14.017 -5.832 -23.853 1.00 75.25 90 MET A CA 1
ATOM 744 C C . MET A 1 90 ? 15.263 -6.035 -24.725 1.00 75.25 90 MET A C 1
ATOM 746 O O . MET A 1 90 ? 15.121 -6.250 -25.928 1.00 75.25 90 MET A O 1
ATOM 750 N N . ASP A 1 91 ? 16.449 -6.093 -24.121 1.00 82.06 91 ASP A N 1
ATOM 751 C CA . ASP A 1 91 ? 17.720 -6.287 -24.831 1.00 82.06 91 ASP A CA 1
ATOM 752 C C . ASP A 1 91 ? 17.786 -7.650 -25.538 1.00 82.06 91 ASP A C 1
ATOM 754 O O . ASP A 1 91 ? 18.232 -7.760 -26.682 1.00 82.06 91 ASP A O 1
ATOM 758 N N . LEU A 1 92 ? 17.262 -8.703 -24.903 1.00 82.50 92 LEU A N 1
ATOM 759 C CA . LEU A 1 92 ? 17.102 -10.028 -25.506 1.00 82.50 92 LEU A CA 1
ATOM 760 C C . LEU A 1 92 ? 16.112 -10.003 -26.671 1.00 82.50 92 LEU A C 1
ATOM 762 O O . LEU A 1 92 ? 16.310 -10.727 -27.648 1.00 82.50 92 LEU A O 1
ATOM 766 N N . GLY A 1 93 ? 15.055 -9.193 -26.581 1.00 84.00 93 GLY A N 1
ATOM 767 C CA . GLY A 1 93 ? 14.110 -8.974 -27.676 1.00 84.00 93 GLY A CA 1
ATOM 768 C C . GLY A 1 93 ? 14.798 -8.384 -28.907 1.00 84.00 93 GLY A C 1
ATOM 769 O O . GLY A 1 93 ? 14.672 -8.938 -30.002 1.00 84.00 93 GLY A O 1
ATOM 770 N N . VAL A 1 94 ? 15.594 -7.331 -28.705 1.00 86.94 94 VAL A N 1
ATOM 771 C CA . VAL A 1 94 ? 16.399 -6.685 -29.755 1.00 86.94 94 VAL A CA 1
ATOM 772 C C . VAL A 1 94 ? 17.405 -7.678 -30.345 1.00 86.94 94 VAL A C 1
ATOM 774 O O . VAL A 1 94 ? 17.363 -7.957 -31.542 1.00 86.94 94 VAL A O 1
ATOM 777 N N . THR A 1 95 ? 18.202 -8.333 -29.498 1.00 89.19 95 THR A N 1
ATOM 778 C CA . THR A 1 95 ? 19.229 -9.305 -29.917 1.00 89.19 95 THR A CA 1
ATOM 779 C C . THR A 1 95 ? 18.637 -10.472 -30.722 1.00 89.19 95 THR A C 1
ATOM 781 O O . THR A 1 95 ? 19.225 -10.944 -31.698 1.00 89.19 95 THR A O 1
ATOM 784 N N . ARG A 1 96 ? 17.465 -10.991 -30.326 1.00 89.81 96 ARG A N 1
ATOM 785 C CA . ARG A 1 96 ? 16.778 -12.073 -31.057 1.00 89.81 96 ARG A CA 1
ATOM 786 C C . ARG A 1 96 ? 16.270 -11.601 -32.415 1.00 89.81 96 ARG A C 1
ATOM 788 O O . ARG A 1 96 ? 16.345 -12.372 -33.373 1.00 89.81 96 ARG A O 1
ATOM 795 N N . SER A 1 97 ? 15.763 -10.371 -32.488 1.00 88.69 97 SER A N 1
ATOM 796 C CA . SER A 1 97 ? 15.323 -9.749 -33.739 1.00 88.69 97 SER A CA 1
ATOM 797 C C . SER A 1 97 ? 16.487 -9.623 -34.722 1.00 88.69 97 SER A C 1
ATOM 799 O O . SER A 1 97 ? 16.405 -10.124 -35.843 1.00 88.69 97 SER A O 1
ATOM 801 N N . GLU A 1 98 ? 17.616 -9.077 -34.265 1.00 93.12 98 GLU A N 1
ATOM 802 C CA . GLU A 1 98 ? 18.839 -8.938 -35.061 1.00 93.12 98 GLU A CA 1
ATOM 803 C C . GLU A 1 98 ? 19.351 -10.288 -35.565 1.00 93.12 98 GLU A C 1
ATOM 805 O O . GLU A 1 98 ? 19.576 -10.459 -36.763 1.00 93.12 98 GLU A O 1
ATOM 810 N N . ARG A 1 99 ? 19.463 -11.294 -34.682 1.00 90.12 99 ARG A N 1
ATOM 811 C CA . ARG A 1 99 ? 19.883 -12.641 -35.100 1.00 90.12 99 ARG A CA 1
ATOM 812 C C . ARG A 1 99 ? 18.932 -13.240 -36.126 1.00 90.12 99 ARG A C 1
ATOM 814 O O . ARG A 1 99 ? 19.399 -13.892 -37.052 1.00 90.12 99 ARG A O 1
ATOM 821 N N . ARG A 1 100 ? 17.615 -13.055 -35.983 1.00 91.94 100 ARG A N 1
ATOM 822 C CA . ARG A 1 100 ? 16.638 -13.549 -36.966 1.00 91.94 100 ARG A CA 1
ATOM 823 C C . ARG A 1 100 ? 16.846 -12.885 -38.326 1.00 91.94 100 ARG A C 1
ATOM 825 O O . ARG A 1 100 ? 16.883 -13.597 -39.324 1.00 91.94 100 ARG A O 1
ATOM 832 N N . ALA A 1 101 ? 17.031 -11.566 -38.353 1.00 93.44 101 ALA A N 1
ATOM 833 C CA . ALA A 1 101 ? 17.315 -10.833 -39.582 1.00 93.44 101 ALA A CA 1
ATOM 834 C C . ALA A 1 101 ? 18.617 -11.317 -40.241 1.00 93.44 101 ALA A C 1
ATOM 836 O O . ALA A 1 101 ? 18.653 -11.534 -41.449 1.00 93.44 101 ALA A O 1
ATOM 837 N N . LEU A 1 102 ? 19.665 -11.558 -39.448 1.00 92.44 102 LEU A N 1
ATOM 838 C CA . LEU A 1 102 ? 20.938 -12.079 -39.947 1.00 92.44 102 LEU A CA 1
ATOM 839 C C . LEU A 1 102 ? 20.778 -13.4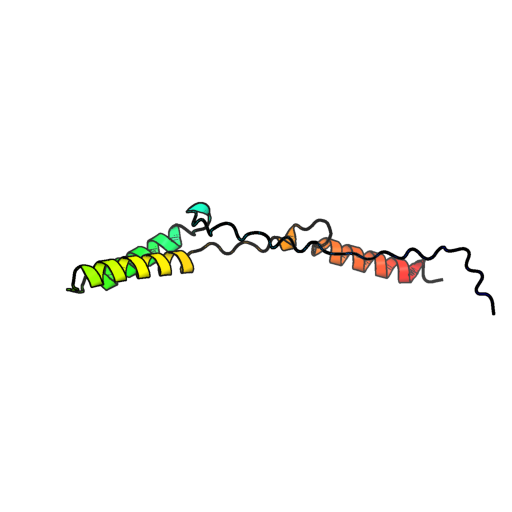80 -40.562 1.00 92.44 102 LEU A C 1
ATOM 841 O O . LEU A 1 102 ? 21.256 -13.729 -41.664 1.00 92.44 102 LEU A O 1
ATOM 845 N N . ARG A 1 103 ? 20.053 -14.385 -39.889 1.00 91.06 103 ARG A N 1
ATOM 846 C CA . ARG A 1 103 ? 19.775 -15.731 -40.420 1.00 91.06 103 ARG A CA 1
ATOM 847 C C . ARG A 1 103 ? 18.989 -15.677 -41.721 1.00 91.06 103 ARG A C 1
ATOM 849 O O . ARG A 1 103 ? 19.349 -16.371 -42.657 1.00 91.06 103 ARG A O 1
ATOM 856 N N . GLN A 1 104 ? 17.962 -14.835 -41.804 1.00 85.50 104 GLN A N 1
ATOM 857 C CA . GLN A 1 104 ? 17.199 -14.681 -43.044 1.00 85.50 104 GLN A CA 1
ATOM 858 C C . GLN A 1 104 ? 18.067 -14.197 -44.210 1.00 85.50 104 GLN A C 1
ATOM 860 O O . GLN A 1 104 ? 17.837 -14.604 -45.340 1.00 85.50 104 GLN A O 1
ATOM 865 N N . ARG A 1 105 ? 19.072 -13.356 -43.941 1.00 88.88 105 ARG A N 1
ATOM 866 C CA . ARG A 1 105 ? 19.969 -12.822 -44.975 1.00 88.88 105 ARG A CA 1
ATOM 867 C C . ARG A 1 105 ? 21.029 -13.813 -45.448 1.00 88.88 105 ARG A C 1
ATOM 869 O O . ARG A 1 105 ? 21.364 -13.794 -46.624 1.00 88.88 105 ARG A O 1
ATOM 876 N N . TYR A 1 106 ? 21.583 -14.622 -44.546 1.00 87.94 106 TYR A N 1
ATOM 877 C CA . TYR A 1 106 ? 22.796 -15.406 -44.833 1.00 87.94 106 TYR A CA 1
ATOM 878 C C . TYR A 1 106 ? 22.635 -16.921 -44.674 1.00 87.94 106 TYR A C 1
ATOM 880 O O . TYR A 1 106 ? 23.536 -17.665 -45.038 1.00 87.94 106 TYR A O 1
ATOM 888 N N . GLN A 1 107 ? 21.532 -17.379 -44.086 1.00 79.38 107 GLN A N 1
ATOM 889 C CA . GLN A 1 107 ? 21.255 -18.793 -43.795 1.00 79.38 107 GLN A CA 1
ATOM 890 C C . GLN A 1 107 ? 19.876 -19.223 -44.322 1.00 79.38 107 GLN A C 1
ATOM 892 O O . GLN A 1 107 ? 19.381 -20.283 -43.955 1.00 79.38 107 GLN A O 1
ATOM 897 N N . GLY A 1 108 ? 19.230 -18.382 -45.136 1.00 63.81 108 GLY A N 1
ATOM 898 C CA . GLY A 1 108 ? 18.001 -18.710 -45.851 1.00 63.81 108 GLY A CA 1
ATOM 899 C C . GLY A 1 108 ? 18.322 -19.403 -47.172 1.00 63.81 108 GLY A C 1
ATOM 900 O O . GLY A 1 108 ? 18.140 -18.803 -48.226 1.00 63.81 108 GLY A O 1
ATOM 901 N N . THR A 1 109 ? 18.842 -20.625 -47.098 1.00 56.88 109 THR A N 1
ATOM 902 C CA . THR A 1 109 ? 18.963 -21.571 -48.220 1.00 56.88 109 THR A CA 1
ATOM 903 C C . THR A 1 109 ? 18.426 -22.907 -47.766 1.00 56.88 109 THR A C 1
ATOM 905 O O . THR A 1 109 ? 18.901 -23.357 -46.697 1.00 56.88 109 THR A O 1
#

Solvent-accessible surface area (backbone atoms only — not comparable to full-atom values): 7073 Å² total; per-residue (Å²): 136,84,84,87,65,94,69,79,88,84,84,82,82,86,78,78,80,77,70,71,73,74,76,68,77,85,74,87,49,76,88,48,38,38,63,68,60,37,52,54,52,48,50,57,48,47,70,68,53,75,77,60,95,62,58,69,70,58,46,52,50,51,51,55,53,48,52,55,49,45,58,62,70,26,39,55,77,75,76,72,65,65,70,74,38,96,91,48,33,71,68,57,53,52,54,51,51,52,52,49,54,50,40,59,73,76,61,71,122

Secondary structure (DSSP, 8-state):
-----SSPP--------------------GGGB-HHHHHHHHHHHHHHHTT----HHHHHHHHHHHHHHHHHHTBPPPP-GGGGBTTB-HHHHHHHHHHHHHHHHHS--

Radius of gyration: 28.37 Å; Cα contacts (8 Å, |Δi|>4): 31; chains: 1; bounding box: 42×64×70 Å

pLDDT: mean 78.61, std 12.9, range [42.0, 94.19]

Foldseek 3Di:
DDDDDPDDDDDDDDDDPPPVPPPPDPDLDPVQFPVVQLVVQVVVLCVVPVPDPDDPVVVVVSVVVSNVVSSVVRGHDPDPCQCPDPCDHVVVVVVVVVVVVVCVVPVVD

Organism: Araneus ventricosus (NCBI:txid182803)

Sequence (109 aa):
MIVMSDHQIMDFTVTGNNTRKVKKAKKWSLLQINYFEFKTKLTEFIEKNLKQNADIEESIKMVQEGLTKICKMTRKKNKDSRGNVPWWNMDLGVTRSERRALRQRYQGT